Protein AF-A0A353G5P0-F1 (afdb_monomer_lite)

Foldseek 3Di:
DVVVVLVVQLVVVLVPDDPVPRDPDDDVVSSLVSVCVVVVHHSCLPDVLVVVLLVCQLVQLCVFQPPCNVVSVVVSVLLVCLSVVVDDPPDPSDDDDDDDDPPRCPVVSQVSNCVSNVHDDDDDDPVD

Radius of gyration: 19.67 Å; chains: 1; bounding box: 45×33×51 Å

Structure (mmCIF, N/CA/C/O backbone):
data_AF-A0A353G5P0-F1
#
_entry.id   AF-A0A353G5P0-F1
#
loop_
_atom_site.group_PDB
_atom_site.id
_atom_site.type_symbol
_atom_site.label_atom_id
_atom_site.label_alt_id
_atom_site.label_comp_id
_atom_site.label_asym_id
_atom_site.label_entity_id
_atom_site.label_seq_id
_atom_site.pdbx_PDB_ins_code
_atom_site.Cartn_x
_atom_site.Cartn_y
_atom_site.Cartn_z
_atom_site.occupancy
_atom_site.B_iso_or_equiv
_atom_site.auth_seq_id
_atom_site.auth_comp_id
_atom_site.auth_asym_id
_atom_site.auth_atom_id
_atom_site.pdbx_PDB_model_num
ATOM 1 N N . ASP A 1 1 ? 7.431 16.279 -27.664 1.00 72.00 1 ASP A N 1
ATOM 2 C CA . ASP A 1 1 ? 8.491 16.822 -26.790 1.00 72.00 1 ASP A CA 1
ATOM 3 C C . ASP A 1 1 ? 8.995 15.762 -25.824 1.00 72.00 1 ASP A C 1
ATOM 5 O O . ASP A 1 1 ? 9.958 15.106 -26.179 1.00 72.00 1 ASP A O 1
ATOM 9 N N . LYS A 1 2 ? 8.283 15.421 -24.739 1.00 84.31 2 LYS A N 1
ATOM 10 C CA . LYS A 1 2 ? 8.757 14.420 -23.750 1.00 84.31 2 LYS A CA 1
ATOM 11 C C . LYS A 1 2 ? 9.146 13.037 -24.297 1.00 84.31 2 LYS A C 1
ATOM 13 O O . LYS A 1 2 ? 10.014 12.382 -23.738 1.00 84.31 2 LYS A O 1
ATOM 18 N N . ALA A 1 3 ? 8.501 12.567 -25.367 1.00 86.25 3 ALA A N 1
ATOM 19 C CA . ALA A 1 3 ? 8.853 11.284 -25.983 1.00 86.25 3 ALA A CA 1
ATOM 20 C C . ALA A 1 3 ? 10.251 11.302 -26.629 1.00 86.25 3 ALA A C 1
ATOM 22 O O . ALA A 1 3 ? 10.928 10.280 -26.637 1.00 86.25 3 ALA A O 1
ATOM 23 N N . ILE A 1 4 ? 10.685 12.456 -27.145 1.00 91.94 4 ILE A N 1
ATOM 24 C CA . ILE A 1 4 ? 12.024 12.627 -27.718 1.00 91.94 4 ILE A CA 1
ATOM 25 C C . ILE A 1 4 ? 13.058 12.607 -26.591 1.00 91.94 4 ILE A C 1
ATOM 27 O O . ILE A 1 4 ? 14.039 11.882 -26.710 1.00 91.94 4 ILE A O 1
ATOM 31 N N . ASP A 1 5 ? 12.782 13.293 -25.477 1.00 90.62 5 ASP A N 1
ATOM 32 C CA . ASP A 1 5 ? 13.654 13.295 -24.293 1.00 90.62 5 ASP A CA 1
ATOM 33 C C . ASP A 1 5 ? 13.880 11.873 -23.758 1.00 90.62 5 ASP A C 1
ATOM 35 O O . ASP A 1 5 ? 15.003 11.486 -23.461 1.00 90.62 5 ASP A O 1
ATOM 39 N N . VAL A 1 6 ? 12.822 11.053 -23.696 1.00 91.94 6 VAL A N 1
ATOM 40 C CA . VAL A 1 6 ? 12.925 9.648 -23.265 1.00 91.94 6 VAL A CA 1
ATOM 41 C C . VAL A 1 6 ? 13.789 8.824 -24.224 1.00 91.94 6 VAL A C 1
ATOM 43 O O . VAL A 1 6 ? 14.572 7.987 -23.775 1.00 91.94 6 VAL A O 1
ATOM 46 N N . ILE A 1 7 ? 13.656 9.027 -25.538 1.00 91.50 7 ILE A N 1
ATOM 47 C CA . ILE A 1 7 ? 14.458 8.305 -26.537 1.00 91.50 7 ILE A CA 1
ATOM 48 C C . ILE A 1 7 ? 15.934 8.704 -26.429 1.00 91.50 7 ILE A C 1
ATOM 50 O 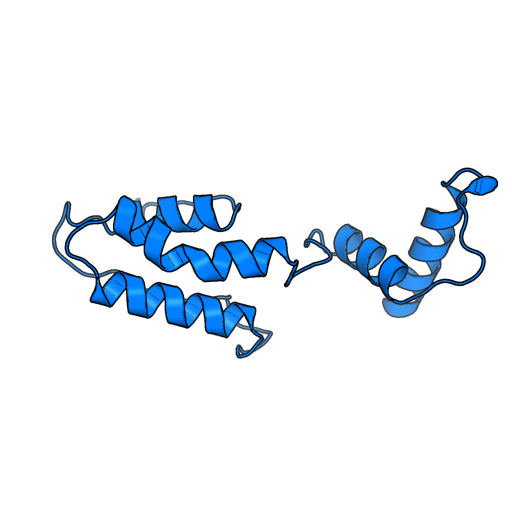O . ILE A 1 7 ? 16.795 7.821 -26.432 1.00 91.50 7 ILE A O 1
ATOM 54 N N . ASP A 1 8 ? 16.217 10.000 -26.304 1.00 93.06 8 ASP A N 1
ATOM 55 C CA . ASP A 1 8 ? 17.580 10.525 -26.196 1.00 93.06 8 ASP A CA 1
ATOM 56 C C . ASP A 1 8 ? 18.262 10.046 -24.909 1.00 93.06 8 ASP A C 1
ATOM 58 O O . ASP A 1 8 ? 19.330 9.434 -24.956 1.00 93.06 8 ASP A O 1
ATOM 62 N N . GLU A 1 9 ? 17.581 10.178 -23.768 1.00 93.00 9 GLU A N 1
ATOM 63 C CA . GLU A 1 9 ? 18.072 9.710 -22.469 1.00 93.00 9 GLU A CA 1
ATOM 64 C C . GLU A 1 9 ? 18.308 8.189 -22.469 1.00 93.00 9 GLU A C 1
ATOM 66 O O . GLU A 1 9 ? 19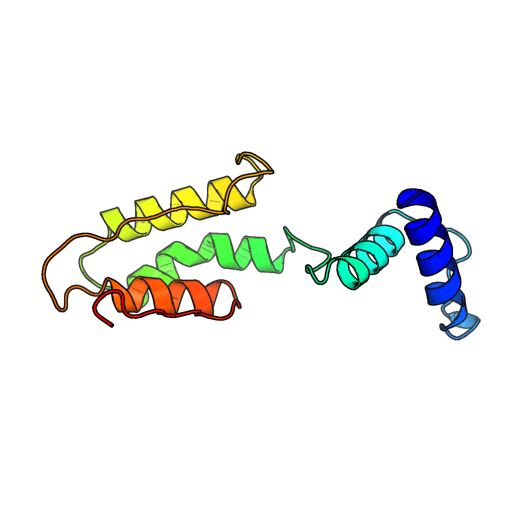.314 7.705 -21.950 1.00 93.00 9 GLU A O 1
ATOM 71 N N . THR A 1 10 ? 17.440 7.410 -23.129 1.00 93.50 10 THR A N 1
ATOM 72 C CA . THR A 1 10 ? 17.636 5.954 -23.265 1.00 93.50 10 THR A CA 1
ATOM 73 C C . THR A 1 10 ? 18.871 5.627 -24.108 1.00 93.50 10 THR A C 1
ATOM 75 O O . THR A 1 10 ? 19.627 4.705 -23.782 1.00 93.50 10 THR A O 1
ATOM 78 N N . GLY A 1 11 ? 19.107 6.383 -25.183 1.00 92.75 11 GLY A N 1
ATOM 79 C CA . GLY A 1 11 ? 20.314 6.268 -26.000 1.00 92.75 11 GLY A CA 1
ATOM 80 C C . GLY A 1 11 ? 21.579 6.620 -25.214 1.00 92.75 11 GLY A C 1
ATOM 81 O O . GLY A 1 11 ? 22.553 5.860 -25.233 1.00 92.75 11 GLY A O 1
ATOM 82 N N . ALA A 1 12 ? 21.546 7.723 -24.465 1.00 92.88 12 ALA A N 1
ATOM 83 C CA . ALA A 1 12 ? 22.635 8.161 -23.598 1.00 92.88 12 ALA A CA 1
ATOM 84 C C . ALA A 1 12 ? 22.947 7.122 -22.507 1.00 92.88 12 ALA A C 1
ATOM 86 O O . ALA A 1 12 ? 24.109 6.743 -22.328 1.00 92.88 12 ALA A O 1
ATOM 87 N N . ALA A 1 13 ? 21.921 6.568 -21.856 1.00 90.94 13 ALA A N 1
ATOM 88 C CA . ALA A 1 13 ? 22.066 5.521 -20.847 1.00 90.94 13 ALA A CA 1
ATOM 89 C C . ALA A 1 13 ? 22.770 4.264 -21.396 1.00 90.94 13 ALA A C 1
ATOM 91 O O . ALA A 1 13 ? 23.606 3.671 -20.712 1.00 90.94 13 ALA A O 1
ATOM 92 N N . GLN A 1 14 ? 22.514 3.876 -22.652 1.00 92.31 14 GLN A N 1
ATOM 93 C CA . GLN A 1 14 ? 23.246 2.777 -23.297 1.00 92.31 14 GLN A CA 1
ATOM 94 C C . GLN A 1 14 ? 24.716 3.118 -23.558 1.00 92.31 14 GLN A C 1
ATOM 96 O O . GLN A 1 14 ? 25.569 2.234 -23.481 1.00 92.31 14 GLN A O 1
ATOM 101 N N . MET A 1 15 ? 25.047 4.378 -23.838 1.00 90.62 15 MET A N 1
ATOM 102 C CA . MET A 1 15 ? 26.436 4.793 -24.068 1.00 90.62 15 MET A CA 1
ATOM 103 C C . MET A 1 15 ? 27.281 4.776 -22.790 1.00 90.62 15 MET A C 1
ATOM 105 O O . MET A 1 15 ? 28.491 4.543 -22.875 1.00 90.62 15 MET A O 1
ATOM 109 N N . LEU A 1 16 ? 26.653 4.922 -21.620 1.00 90.31 16 LEU A N 1
ATOM 110 C CA . LEU A 1 16 ? 27.305 4.770 -20.315 1.00 90.31 16 LEU A CA 1
ATOM 111 C C . LEU A 1 16 ? 27.693 3.315 -20.003 1.00 90.31 16 LEU A C 1
ATOM 113 O O . LEU A 1 16 ? 28.573 3.072 -19.176 1.00 90.31 16 LEU A O 1
ATOM 117 N N . LEU A 1 17 ? 27.080 2.333 -20.671 1.00 90.31 17 LEU A N 1
ATOM 118 C CA . LEU A 1 17 ? 27.443 0.929 -20.504 1.00 90.31 17 LEU A CA 1
ATOM 119 C C . LEU A 1 17 ? 28.740 0.591 -21.265 1.00 90.31 17 LEU A C 1
ATOM 121 O O . LEU A 1 17 ? 28.986 1.124 -22.357 1.00 90.31 17 LEU A O 1
ATOM 125 N N . PRO A 1 18 ? 29.555 -0.355 -20.751 1.00 93.31 18 PRO A N 1
ATOM 126 C CA . PRO A 1 18 ? 30.678 -0.915 -21.497 1.00 93.31 18 PRO A CA 1
ATOM 127 C C . PRO A 1 18 ? 30.216 -1.449 -22.853 1.00 93.31 18 PRO A C 1
ATOM 129 O O . PRO A 1 18 ? 29.136 -2.032 -22.943 1.00 93.31 18 PRO A O 1
ATOM 132 N N . VAL A 1 19 ? 31.050 -1.319 -23.890 1.00 89.62 19 VAL A N 1
ATOM 133 C CA . VAL A 1 19 ? 30.709 -1.699 -25.279 1.00 89.62 19 VAL A CA 1
ATOM 134 C C . VAL A 1 19 ? 30.140 -3.121 -25.380 1.00 89.62 19 VAL A C 1
ATOM 136 O O . VAL A 1 19 ? 29.203 -3.352 -26.136 1.00 89.62 19 VAL A O 1
ATOM 139 N N . SER A 1 20 ? 30.642 -4.054 -24.567 1.00 92.19 20 SER A N 1
ATOM 140 C CA . SER A 1 20 ? 30.178 -5.448 -24.511 1.00 92.19 20 SER A CA 1
ATOM 141 C C . SER A 1 20 ? 28.748 -5.635 -23.989 1.00 92.19 20 SER A C 1
ATOM 143 O O . SER A 1 20 ? 28.152 -6.681 -24.229 1.00 92.19 20 SER A O 1
ATOM 145 N N . ARG A 1 21 ? 28.194 -4.652 -23.271 1.00 89.19 21 ARG A N 1
ATOM 146 C CA . ARG A 1 21 ? 26.848 -4.683 -22.674 1.00 89.19 21 ARG A CA 1
ATOM 147 C C . ARG A 1 21 ? 25.852 -3.755 -23.369 1.00 89.19 21 ARG A C 1
ATOM 149 O O . ARG A 1 21 ? 24.677 -3.773 -23.009 1.00 89.19 21 ARG A O 1
ATOM 156 N N . ARG A 1 22 ? 26.296 -2.959 -24.346 1.00 91.31 22 ARG A N 1
ATOM 157 C CA . ARG A 1 22 ? 25.419 -2.058 -25.102 1.00 91.31 22 ARG A CA 1
ATOM 158 C C . ARG A 1 22 ? 24.462 -2.858 -25.968 1.00 91.31 22 ARG A C 1
ATOM 160 O O . ARG A 1 22 ? 24.874 -3.767 -26.693 1.00 91.31 22 ARG A O 1
ATOM 167 N N . ARG A 1 23 ? 23.188 -2.487 -25.942 1.00 87.06 23 ARG A N 1
ATOM 168 C CA . ARG A 1 23 ? 22.195 -3.063 -26.846 1.00 87.06 23 ARG A CA 1
ATOM 169 C C . ARG A 1 23 ? 22.189 -2.312 -28.171 1.00 87.06 23 ARG A C 1
ATOM 171 O O . ARG A 1 23 ? 22.172 -1.089 -28.204 1.00 87.06 23 ARG A O 1
ATOM 178 N N . LYS A 1 24 ? 22.193 -3.069 -29.272 1.00 86.19 24 LYS A N 1
ATOM 179 C CA . LYS A 1 24 ? 22.049 -2.520 -30.633 1.00 86.19 24 LYS A CA 1
ATOM 180 C C . LYS A 1 24 ? 20.600 -2.175 -30.977 1.00 86.19 24 LYS A C 1
ATOM 182 O O . LYS A 1 24 ? 20.370 -1.321 -31.821 1.00 86.19 24 LYS A O 1
ATOM 187 N N . LEU A 1 25 ? 19.647 -2.862 -30.346 1.00 91.19 25 LEU A N 1
ATOM 188 C CA . LEU A 1 25 ? 18.216 -2.638 -30.502 1.00 91.19 25 LEU A CA 1
ATOM 189 C C . LEU A 1 25 ? 17.637 -2.275 -29.136 1.00 91.19 25 LEU A C 1
ATOM 191 O O . LEU A 1 25 ? 17.807 -3.032 -28.178 1.00 91.19 25 LEU A O 1
ATOM 195 N N . ILE A 1 26 ? 16.977 -1.124 -29.070 1.00 91.00 26 ILE A N 1
ATOM 196 C CA . ILE A 1 26 ? 16.260 -0.660 -27.885 1.00 91.00 26 ILE A CA 1
ATOM 197 C C . ILE A 1 26 ? 14.852 -1.243 -27.936 1.00 91.00 26 ILE A C 1
ATOM 199 O O . ILE A 1 26 ? 14.169 -1.139 -28.953 1.00 91.00 26 ILE A O 1
ATOM 203 N N . THR A 1 27 ? 14.445 -1.887 -26.850 1.00 90.62 27 THR A N 1
ATOM 204 C CA . THR A 1 27 ? 13.112 -2.463 -26.671 1.00 90.62 27 THR A CA 1
ATOM 205 C C . THR A 1 27 ? 12.356 -1.699 -25.586 1.00 90.62 27 THR A C 1
ATOM 207 O O . THR A 1 27 ? 12.918 -0.838 -24.909 1.00 90.62 27 THR A O 1
ATOM 210 N N . GLU A 1 28 ? 11.079 -2.028 -25.389 1.00 87.94 28 GLU A N 1
ATOM 211 C CA . GLU A 1 28 ? 10.225 -1.414 -24.359 1.00 87.94 28 GLU A CA 1
ATOM 212 C C . GLU A 1 28 ? 10.869 -1.446 -22.964 1.00 87.94 28 GLU A C 1
ATOM 214 O O . GLU A 1 28 ? 10.763 -0.481 -22.217 1.00 87.94 28 GLU A O 1
ATOM 219 N N . LYS A 1 29 ? 11.650 -2.488 -22.651 1.00 85.75 29 LYS A N 1
ATOM 220 C CA . LYS A 1 29 ? 12.337 -2.638 -21.358 1.00 85.75 29 LYS A CA 1
ATOM 221 C C . LYS A 1 29 ? 13.324 -1.514 -21.056 1.00 85.75 29 LYS A C 1
ATOM 223 O O . LYS A 1 29 ? 13.449 -1.098 -19.910 1.00 85.75 29 LYS A O 1
ATOM 228 N N . GLU A 1 30 ? 14.070 -1.052 -22.054 1.00 88.50 30 GLU A N 1
ATOM 229 C CA . GLU A 1 30 ? 15.027 0.039 -21.861 1.00 88.50 30 GLU A CA 1
ATOM 230 C C . GLU A 1 30 ? 14.299 1.375 -21.689 1.00 88.50 30 GLU A C 1
ATOM 232 O O . GLU A 1 30 ? 14.680 2.176 -20.839 1.00 88.50 30 GLU A O 1
ATOM 237 N N . ILE A 1 31 ? 13.216 1.572 -22.445 1.00 89.56 31 ILE A N 1
ATOM 238 C CA . ILE A 1 31 ? 12.359 2.757 -22.351 1.00 89.56 31 ILE A CA 1
ATOM 239 C C . ILE A 1 31 ? 11.694 2.833 -20.969 1.00 89.56 31 ILE A C 1
ATOM 241 O O . ILE A 1 31 ? 11.708 3.889 -20.340 1.00 89.56 31 ILE A O 1
ATOM 245 N N . GLU A 1 32 ? 11.174 1.716 -20.456 1.00 85.12 32 GLU A N 1
ATOM 246 C CA . GLU A 1 32 ? 10.587 1.616 -19.113 1.00 85.12 32 GLU A CA 1
ATOM 247 C C . GLU A 1 32 ? 11.574 2.019 -18.013 1.00 85.12 32 GLU A C 1
ATOM 249 O O . GLU A 1 32 ? 11.211 2.768 -17.109 1.00 85.12 32 GLU A O 1
ATOM 254 N N . VAL A 1 33 ? 12.830 1.565 -18.088 1.00 85.44 33 VAL A N 1
ATOM 255 C CA . VAL A 1 33 ? 13.874 1.907 -1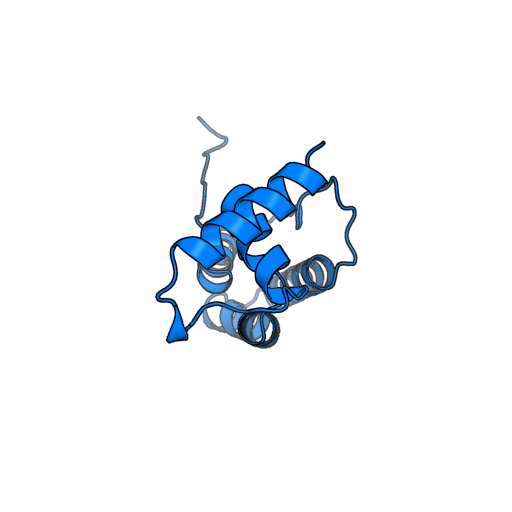7.103 1.00 85.44 33 VAL A CA 1
ATOM 256 C C . VAL A 1 33 ? 14.185 3.404 -17.111 1.00 85.44 33 VAL A C 1
ATOM 258 O O . VAL A 1 33 ? 14.318 4.021 -16.048 1.00 85.44 33 VAL A O 1
ATOM 261 N N . THR A 1 34 ? 14.279 4.004 -18.296 1.00 89.38 34 THR A N 1
ATOM 262 C CA . THR A 1 34 ? 14.509 5.443 -18.441 1.00 89.38 34 THR A CA 1
ATOM 263 C C . THR A 1 34 ? 13.332 6.242 -17.884 1.00 89.38 34 THR A C 1
ATOM 265 O O . THR A 1 34 ? 13.527 7.118 -17.041 1.00 89.38 34 THR A O 1
ATOM 268 N N . ILE A 1 35 ? 12.099 5.893 -18.269 1.00 86.69 35 ILE A N 1
ATOM 269 C CA . ILE A 1 35 ? 10.880 6.553 -17.775 1.00 86.69 35 ILE A CA 1
ATOM 270 C C . ILE A 1 35 ? 10.767 6.425 -16.255 1.00 86.69 35 ILE A C 1
ATOM 272 O O . ILE A 1 35 ? 10.457 7.406 -15.585 1.00 86.69 35 ILE A O 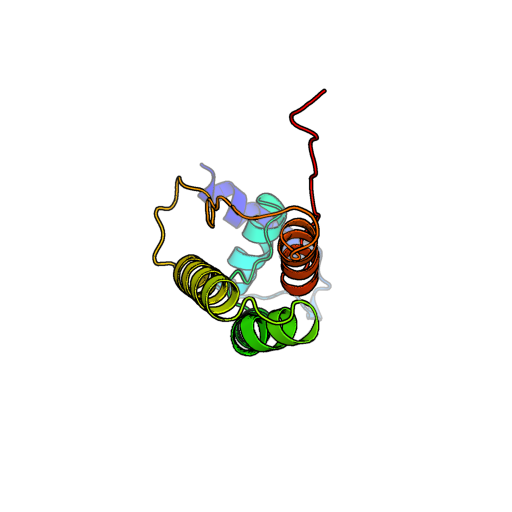1
ATOM 276 N N . ALA A 1 36 ? 11.058 5.251 -15.700 1.00 82.38 36 ALA A N 1
ATOM 277 C CA . ALA A 1 36 ? 11.045 5.011 -14.262 1.00 82.38 36 ALA A CA 1
ATOM 278 C C . ALA A 1 36 ? 12.003 5.932 -13.503 1.00 82.38 36 ALA A C 1
ATOM 280 O O . ALA A 1 36 ? 11.661 6.495 -12.461 1.00 82.38 36 ALA A O 1
ATOM 281 N N . THR A 1 37 ? 13.194 6.131 -14.065 1.00 82.44 37 THR A N 1
ATOM 282 C CA . THR A 1 37 ? 14.223 7.004 -13.499 1.00 82.44 37 THR A CA 1
ATOM 283 C C . THR A 1 37 ? 13.801 8.473 -13.587 1.00 82.44 37 THR A C 1
ATOM 285 O O . THR A 1 37 ? 13.866 9.190 -12.589 1.00 82.44 37 THR A O 1
ATOM 288 N N . MET A 1 38 ? 13.293 8.912 -14.745 1.00 82.56 38 MET A N 1
ATOM 289 C CA . MET A 1 38 ? 12.797 10.280 -14.956 1.00 82.56 38 MET A CA 1
ATOM 290 C C . MET A 1 38 ? 11.596 10.606 -14.059 1.00 82.56 38 MET A C 1
ATOM 292 O O . MET A 1 38 ? 11.514 11.697 -13.495 1.00 82.56 38 MET A O 1
ATOM 296 N N . ALA A 1 39 ? 10.667 9.660 -13.910 1.00 77.69 39 ALA A N 1
ATOM 297 C CA . ALA A 1 39 ? 9.452 9.821 -13.118 1.00 77.69 39 ALA A CA 1
ATOM 298 C C . ALA A 1 39 ? 9.660 9.551 -11.619 1.00 77.69 39 ALA A C 1
ATOM 300 O O . ALA A 1 39 ? 8.762 9.842 -10.833 1.00 77.69 39 ALA A O 1
ATOM 301 N N . ARG A 1 40 ? 10.820 9.005 -11.216 1.00 72.00 40 ARG A N 1
ATOM 302 C CA . ARG A 1 40 ? 11.100 8.499 -9.857 1.00 72.00 40 ARG A CA 1
ATOM 303 C C . ARG A 1 40 ? 10.056 7.487 -9.371 1.00 72.00 40 ARG A C 1
ATOM 305 O O . ARG A 1 40 ? 9.721 7.443 -8.190 1.00 72.00 40 ARG A O 1
ATOM 312 N N . ILE A 1 41 ? 9.540 6.680 -10.292 1.00 67.50 41 ILE A N 1
ATOM 313 C CA . ILE A 1 41 ? 8.567 5.620 -10.022 1.00 67.50 41 ILE A CA 1
ATOM 314 C C . ILE A 1 41 ? 9.202 4.307 -10.480 1.00 67.50 41 ILE A C 1
ATOM 316 O O . ILE A 1 41 ? 9.753 4.273 -11.576 1.00 67.50 41 ILE A O 1
ATOM 320 N N . PRO A 1 42 ? 9.144 3.218 -9.697 1.00 59.62 42 PRO A N 1
ATOM 321 C CA . PRO A 1 42 ? 9.683 1.928 -10.118 1.00 59.62 42 PRO A CA 1
ATOM 322 C C . PRO A 1 42 ? 9.115 1.478 -11.476 1.00 59.62 42 PRO A C 1
ATOM 324 O O . PRO A 1 42 ? 7.900 1.487 -11.672 1.00 59.62 42 PRO A O 1
ATOM 327 N N . ALA A 1 43 ? 9.989 1.036 -12.394 1.00 58.97 43 ALA A N 1
ATOM 328 C CA . ALA A 1 43 ? 9.634 0.631 -13.768 1.00 58.97 43 ALA A CA 1
ATOM 329 C C . ALA A 1 43 ? 8.570 -0.466 -13.831 1.00 58.97 43 ALA A C 1
ATOM 331 O O . ALA A 1 43 ? 7.827 -0.586 -14.798 1.00 58.97 43 ALA A O 1
ATOM 332 N N . LYS A 1 44 ? 8.494 -1.269 -12.775 1.00 55.69 44 LYS A N 1
ATOM 333 C CA . LYS A 1 44 ? 7.536 -2.349 -12.636 1.00 55.69 44 LYS A CA 1
ATOM 334 C C . LYS A 1 44 ? 6.492 -1.934 -11.619 1.00 55.69 44 LYS A C 1
ATOM 336 O O . LYS A 1 44 ? 6.629 -2.236 -10.444 1.00 55.69 44 LYS A O 1
ATOM 341 N N . THR A 1 45 ? 5.442 -1.256 -12.062 1.00 50.75 45 THR A N 1
ATOM 342 C CA . THR A 1 45 ? 4.270 -1.039 -11.198 1.00 50.75 45 THR A CA 1
ATOM 343 C C . THR A 1 45 ? 3.446 -2.327 -11.014 1.00 50.75 45 THR A C 1
ATOM 345 O O . THR A 1 45 ? 2.499 -2.334 -10.232 1.00 50.75 45 THR A O 1
ATOM 348 N N . VAL A 1 46 ? 3.839 -3.414 -11.702 1.00 50.81 46 VAL A N 1
ATOM 349 C CA . VAL A 1 46 ? 3.466 -4.811 -11.435 1.00 50.81 46 VAL A CA 1
ATOM 350 C C . VAL A 1 46 ? 4.702 -5.696 -11.676 1.00 50.81 46 VAL A C 1
ATOM 352 O O . VAL A 1 46 ? 4.882 -6.299 -12.735 1.00 50.81 46 VAL A O 1
ATOM 355 N N . SER A 1 47 ? 5.645 -5.705 -10.733 1.00 58.88 47 SER A N 1
ATOM 356 C CA . SER A 1 47 ? 6.684 -6.746 -10.710 1.00 58.88 47 SER A CA 1
ATOM 357 C C . SER A 1 47 ? 6.042 -8.082 -10.324 1.00 58.88 47 SER A C 1
ATOM 359 O O . SER A 1 47 ? 5.048 -8.087 -9.603 1.00 58.88 47 SER A O 1
ATOM 361 N N . LYS A 1 48 ? 6.645 -9.223 -10.693 1.00 57.56 48 LYS A N 1
ATOM 362 C CA . LYS A 1 48 ? 6.314 -10.511 -10.044 1.00 57.56 48 LYS A CA 1
ATOM 363 C C . LYS A 1 48 ? 6.377 -10.403 -8.511 1.00 57.56 48 LYS A C 1
ATOM 365 O O . LYS A 1 48 ? 5.658 -11.107 -7.816 1.00 57.56 48 LYS A O 1
ATOM 370 N N . ASP A 1 49 ? 7.216 -9.499 -8.008 1.00 68.56 49 ASP A N 1
ATOM 371 C CA . ASP A 1 49 ? 7.343 -9.202 -6.581 1.00 68.56 49 ASP A CA 1
ATOM 372 C C . ASP A 1 49 ? 6.105 -8.472 -6.031 1.00 68.56 49 ASP A C 1
ATOM 374 O O . ASP A 1 49 ? 5.591 -8.865 -4.990 1.00 68.56 49 ASP A O 1
ATOM 378 N N . ASP A 1 50 ? 5.559 -7.491 -6.762 1.00 71.94 50 ASP A N 1
ATOM 379 C CA . ASP A 1 50 ? 4.325 -6.784 -6.378 1.00 71.94 50 ASP A CA 1
ATOM 380 C C . ASP A 1 50 ? 3.120 -7.730 -6.388 1.00 71.94 50 ASP A C 1
ATOM 382 O O . ASP A 1 50 ? 2.256 -7.648 -5.520 1.00 71.94 50 ASP A O 1
ATOM 386 N N . GLU A 1 51 ? 3.061 -8.650 -7.351 1.00 80.25 51 GLU A N 1
ATOM 387 C CA . GLU A 1 51 ? 1.992 -9.647 -7.430 1.00 80.25 51 GLU A CA 1
ATOM 388 C C . GLU A 1 51 ? 2.003 -10.578 -6.207 1.00 80.25 51 GLU A C 1
ATOM 390 O O . GLU A 1 51 ? 0.954 -10.821 -5.610 1.00 80.25 51 GLU A O 1
ATOM 395 N N . MET A 1 52 ? 3.187 -11.028 -5.771 1.00 84.50 52 MET A N 1
ATOM 396 C CA . MET A 1 52 ? 3.328 -11.810 -4.536 1.00 84.50 52 MET A CA 1
ATOM 397 C C . MET A 1 52 ? 2.958 -11.002 -3.290 1.00 84.50 52 MET A C 1
ATOM 399 O O . MET A 1 52 ? 2.254 -11.518 -2.422 1.00 84.50 52 MET A O 1
ATOM 403 N N . VAL A 1 53 ? 3.401 -9.744 -3.197 1.00 85.44 53 VAL A N 1
ATOM 404 C CA . VAL A 1 53 ? 3.041 -8.852 -2.082 1.00 85.44 53 VAL A CA 1
ATOM 405 C C . VAL A 1 53 ? 1.525 -8.687 -2.011 1.00 85.44 53 VAL A C 1
ATOM 407 O O . VAL A 1 53 ? 0.927 -8.875 -0.956 1.00 85.44 53 VAL A O 1
ATOM 410 N N . LEU A 1 54 ? 0.868 -8.406 -3.138 1.00 88.75 54 LEU A N 1
ATOM 411 C CA . LEU A 1 54 ? -0.581 -8.220 -3.187 1.00 88.75 54 LEU A CA 1
ATOM 412 C C . LEU A 1 54 ? -1.351 -9.507 -2.886 1.00 88.75 54 LEU A C 1
ATOM 414 O O . LEU A 1 54 ? -2.405 -9.439 -2.251 1.00 88.75 54 LEU A O 1
ATOM 418 N N . ALA A 1 55 ? -0.842 -10.666 -3.306 1.00 89.62 55 ALA A N 1
ATOM 419 C CA . ALA A 1 55 ? -1.439 -11.958 -2.985 1.00 89.62 55 ALA A CA 1
ATOM 420 C C . ALA A 1 55 ? -1.444 -12.222 -1.470 1.00 89.62 55 ALA A C 1
ATOM 422 O O . ALA A 1 55 ? -2.452 -12.689 -0.939 1.00 89.62 55 ALA A O 1
ATOM 423 N N . ASN A 1 56 ? -0.361 -11.858 -0.777 1.00 91.75 56 ASN A N 1
ATOM 424 C CA . ASN A 1 56 ? -0.184 -12.117 0.654 1.00 91.75 56 ASN A CA 1
ATOM 425 C C . ASN A 1 56 ? -0.654 -10.972 1.566 1.00 91.75 56 ASN A C 1
ATOM 427 O O . ASN A 1 56 ? -0.809 -11.192 2.765 1.00 91.75 56 ASN A O 1
ATOM 431 N N . LEU A 1 57 ? -0.926 -9.780 1.021 1.00 93.31 57 LEU A N 1
ATOM 432 C CA . LEU A 1 57 ? -1.239 -8.560 1.778 1.00 93.31 57 LEU A CA 1
ATOM 433 C C . LEU A 1 57 ? -2.307 -8.769 2.860 1.00 93.31 57 LEU A C 1
ATOM 435 O O . LEU A 1 57 ? -2.161 -8.319 3.991 1.00 93.31 57 LEU A O 1
ATOM 439 N N . GLU A 1 58 ? -3.385 -9.464 2.517 1.00 95.44 58 GLU A N 1
ATOM 440 C CA . GLU A 1 58 ? -4.486 -9.708 3.446 1.00 95.44 58 GLU A CA 1
ATOM 441 C C . GLU A 1 58 ? -4.058 -10.597 4.620 1.00 95.44 58 GLU A C 1
ATOM 443 O O . GLU A 1 58 ? -4.368 -10.304 5.773 1.00 95.44 58 GLU A O 1
ATOM 448 N N . GLN A 1 59 ? -3.303 -11.661 4.334 1.00 94.56 59 GLN A N 1
ATOM 449 C CA . GLN A 1 59 ? -2.774 -12.566 5.349 1.00 94.56 59 GLN A CA 1
ATOM 450 C C . GLN A 1 59 ? -1.764 -11.850 6.254 1.00 94.56 59 GLN A C 1
ATOM 452 O O . GLN A 1 59 ? -1.800 -12.033 7.471 1.00 94.56 59 GLN A O 1
ATOM 457 N N . GLU A 1 60 ? -0.895 -11.015 5.681 1.00 93.69 60 GLU A N 1
ATOM 458 C CA . GLU A 1 60 ? 0.049 -10.198 6.445 1.00 93.69 60 GLU A CA 1
ATOM 459 C C . GLU A 1 60 ? -0.688 -9.254 7.395 1.00 93.69 60 GLU A C 1
ATOM 461 O O . GLU A 1 60 ? -0.408 -9.260 8.591 1.00 93.69 60 GLU A O 1
ATOM 466 N N . LEU A 1 61 ? -1.693 -8.518 6.911 1.00 95.00 61 LEU A N 1
ATOM 467 C CA . LEU A 1 61 ? -2.486 -7.610 7.744 1.00 95.00 61 LEU A CA 1
ATOM 468 C C . LEU A 1 61 ? -3.258 -8.350 8.850 1.00 95.00 61 LEU A C 1
ATOM 470 O O . LEU A 1 61 ? -3.272 -7.889 9.993 1.00 95.00 61 LEU A O 1
ATOM 474 N N . ARG A 1 62 ? -3.843 -9.519 8.554 1.00 95.62 62 ARG A N 1
ATOM 475 C CA . ARG A 1 62 ? -4.523 -10.363 9.559 1.00 95.62 62 ARG A CA 1
ATOM 476 C C . ARG A 1 62 ? -3.563 -10.941 10.605 1.00 95.62 62 ARG A C 1
ATOM 478 O O . ARG A 1 62 ? -3.989 -11.265 11.709 1.00 95.62 62 ARG A O 1
ATOM 485 N N . SER A 1 63 ? -2.270 -11.067 10.291 1.00 93.88 63 SER A N 1
ATOM 486 C CA . SER A 1 63 ? -1.267 -11.571 11.242 1.00 93.88 63 SER A CA 1
ATOM 487 C C . SER A 1 63 ? -0.910 -10.570 12.347 1.00 93.88 63 SER A C 1
ATOM 489 O O . SER A 1 63 ? -0.400 -10.974 13.392 1.00 93.88 63 SER A O 1
ATOM 491 N N . VAL A 1 64 ? -1.200 -9.284 12.133 1.00 93.12 64 VAL A N 1
ATOM 492 C CA . VAL A 1 64 ? -0.840 -8.170 13.027 1.00 93.12 64 VAL A CA 1
ATOM 493 C C . VAL A 1 64 ? -2.058 -7.448 13.603 1.00 93.12 64 VAL A C 1
ATOM 495 O O . VAL A 1 64 ? -1.991 -6.947 14.725 1.00 93.12 64 VAL A O 1
ATOM 498 N N . VAL A 1 65 ? -3.182 -7.415 12.881 1.00 94.62 65 VAL A N 1
ATOM 499 C CA . VAL A 1 65 ? -4.437 -6.811 13.345 1.00 94.62 65 VAL A CA 1
ATOM 500 C C . VAL A 1 65 ? -5.516 -7.881 13.462 1.00 94.62 65 VAL A C 1
ATOM 502 O O . VAL A 1 65 ? -6.019 -8.403 12.471 1.00 94.62 65 VAL A O 1
ATOM 505 N N . TYR A 1 66 ? -5.890 -8.181 14.704 1.00 94.25 66 TYR A N 1
ATOM 506 C CA . TYR A 1 66 ? -6.837 -9.243 15.036 1.00 94.25 66 TYR A CA 1
ATOM 507 C C . TYR A 1 66 ? -8.263 -8.709 15.208 1.00 94.25 66 TYR A C 1
ATOM 509 O O . TYR A 1 66 ? -8.474 -7.638 15.779 1.00 94.25 66 TYR A O 1
ATOM 517 N N . GLY A 1 67 ? -9.253 -9.486 14.758 1.00 94.56 67 GLY A N 1
ATOM 518 C CA . GLY A 1 67 ? -10.676 -9.186 14.961 1.00 94.56 67 GLY A CA 1
ATOM 519 C C . GLY A 1 67 ? -11.214 -8.025 14.119 1.00 94.56 67 GLY A C 1
ATOM 520 O O . GLY A 1 67 ? -12.215 -7.423 14.498 1.00 94.56 67 GLY A O 1
ATOM 521 N N . GLN A 1 68 ? -10.542 -7.686 13.014 1.00 96.12 68 GLN A N 1
ATOM 522 C CA . GLN A 1 68 ? -10.951 -6.658 12.043 1.00 96.12 68 GLN A CA 1
ATOM 523 C C . GLN A 1 68 ? -10.978 -7.228 10.611 1.00 96.12 68 GLN A C 1
ATOM 525 O O . GLN A 1 68 ? -10.619 -6.538 9.657 1.00 96.12 68 GLN A O 1
ATOM 530 N N . ASP A 1 69 ? -11.362 -8.501 10.466 1.00 95.12 69 ASP A N 1
ATOM 531 C CA . ASP A 1 69 ? -11.267 -9.260 9.211 1.00 95.12 69 ASP A CA 1
ATOM 532 C C . ASP A 1 69 ? -11.965 -8.557 8.037 1.00 95.12 69 ASP A C 1
ATOM 534 O O . ASP A 1 69 ? -11.331 -8.329 7.009 1.00 95.12 69 ASP A O 1
ATOM 538 N N . ASP A 1 70 ? -13.211 -8.111 8.221 1.00 95.38 70 ASP A N 1
ATOM 539 C CA . ASP A 1 70 ? -13.992 -7.437 7.172 1.00 95.38 70 ASP A CA 1
ATOM 540 C C . ASP A 1 70 ? -13.316 -6.148 6.673 1.00 95.38 70 ASP A C 1
ATOM 542 O O . ASP A 1 70 ? -13.302 -5.848 5.477 1.00 95.38 70 ASP A O 1
ATOM 546 N N . ALA A 1 71 ? -12.720 -5.372 7.586 1.00 95.50 71 ALA A N 1
ATOM 547 C CA . ALA A 1 71 ? -12.020 -4.138 7.238 1.00 95.50 71 ALA A CA 1
ATOM 548 C C . ALA A 1 71 ? -10.725 -4.425 6.464 1.00 95.50 71 ALA A C 1
ATOM 550 O O . ALA A 1 71 ? -10.396 -3.708 5.515 1.00 95.50 71 ALA A O 1
ATOM 551 N N . ILE A 1 72 ? -10.001 -5.478 6.854 1.00 96.31 72 ILE A N 1
ATOM 552 C CA . ILE A 1 72 ? -8.767 -5.914 6.194 1.00 96.31 72 ILE A CA 1
ATOM 553 C C . ILE A 1 72 ? -9.067 -6.469 4.798 1.00 96.31 72 ILE A C 1
ATOM 555 O O . ILE A 1 72 ? -8.360 -6.128 3.847 1.00 96.31 72 ILE A O 1
ATOM 559 N N . GLU A 1 73 ? -10.118 -7.273 4.651 1.00 96.06 73 GLU A N 1
ATOM 560 C CA . GLU A 1 73 ? -10.557 -7.825 3.368 1.00 96.06 73 GLU A CA 1
ATOM 561 C C . GLU A 1 73 ? -10.984 -6.710 2.402 1.00 96.06 73 GLU A C 1
ATOM 563 O O . GLU A 1 73 ? -10.517 -6.660 1.257 1.00 96.06 73 GLU A O 1
ATOM 568 N N . ALA A 1 74 ? -11.796 -5.755 2.874 1.00 95.38 74 ALA A N 1
ATOM 569 C CA . ALA A 1 74 ? -12.237 -4.613 2.075 1.00 95.38 74 ALA A CA 1
ATOM 570 C C . ALA A 1 74 ? -11.057 -3.744 1.608 1.00 95.38 74 ALA A C 1
ATOM 572 O O . ALA A 1 74 ? -10.966 -3.389 0.428 1.00 95.38 74 ALA A O 1
ATOM 573 N N . LEU A 1 75 ? -10.122 -3.436 2.513 1.00 95.19 75 LEU A N 1
ATOM 574 C CA . LEU A 1 75 ? -8.922 -2.663 2.196 1.00 95.19 75 LEU A CA 1
ATOM 575 C C . LEU A 1 75 ? -8.027 -3.398 1.190 1.00 95.19 75 LEU A C 1
ATOM 577 O O . LEU A 1 75 ? -7.627 -2.821 0.179 1.00 95.19 75 LEU A O 1
ATOM 581 N N . SER A 1 76 ? -7.743 -4.679 1.436 1.00 94.38 76 SER A N 1
ATOM 582 C CA . SER A 1 76 ? -6.885 -5.497 0.572 1.00 94.38 76 SER A CA 1
ATOM 583 C C . SER A 1 76 ? -7.471 -5.621 -0.834 1.00 94.38 76 SER A C 1
ATOM 585 O O . SER A 1 76 ? -6.750 -5.480 -1.822 1.00 94.38 76 SER A O 1
ATOM 587 N N . THR A 1 77 ? -8.787 -5.818 -0.939 1.00 93.19 77 THR A N 1
ATOM 588 C CA . THR A 1 77 ? -9.506 -5.884 -2.218 1.00 93.19 77 THR A CA 1
ATOM 589 C C . THR A 1 77 ? -9.407 -4.570 -2.988 1.00 93.19 77 THR A C 1
ATOM 591 O O . THR A 1 77 ? -9.048 -4.574 -4.167 1.00 93.19 77 THR A O 1
ATOM 594 N N . ALA A 1 78 ? -9.654 -3.433 -2.329 1.00 92.56 78 ALA A N 1
ATOM 595 C CA . ALA A 1 78 ? -9.558 -2.119 -2.962 1.00 92.56 78 ALA A CA 1
ATOM 596 C C . ALA A 1 78 ? -8.144 -1.836 -3.503 1.00 92.56 78 ALA A C 1
ATOM 598 O O . ALA A 1 78 ? -7.985 -1.340 -4.620 1.00 92.56 78 ALA A O 1
ATOM 599 N N . ILE A 1 79 ? -7.107 -2.215 -2.752 1.00 90.94 79 ILE A N 1
ATOM 600 C CA . ILE A 1 79 ? -5.708 -2.025 -3.155 1.00 90.94 79 ILE A CA 1
ATOM 601 C C . ILE A 1 79 ? -5.335 -2.922 -4.337 1.00 90.94 79 ILE A C 1
ATOM 603 O O . ILE A 1 79 ? -4.709 -2.443 -5.286 1.00 90.94 79 ILE A O 1
ATOM 607 N N . LYS A 1 80 ? -5.752 -4.196 -4.319 1.00 89.19 80 LYS A N 1
ATOM 608 C CA . LYS A 1 80 ? -5.561 -5.133 -5.438 1.00 89.19 80 LYS A CA 1
ATOM 609 C C . LYS A 1 80 ? -6.183 -4.580 -6.727 1.00 89.19 80 LYS A C 1
ATOM 611 O O . LYS A 1 80 ? -5.511 -4.540 -7.755 1.00 89.19 80 LYS A O 1
ATOM 616 N N . LEU A 1 81 ? -7.419 -4.073 -6.667 1.00 88.12 81 LEU A N 1
ATOM 617 C CA . LEU A 1 81 ? -8.101 -3.457 -7.816 1.00 88.12 81 LEU A CA 1
ATOM 618 C C . LEU A 1 81 ? -7.351 -2.228 -8.346 1.00 88.12 81 LEU A C 1
ATOM 620 O O . LEU A 1 81 ? -7.120 -2.105 -9.551 1.00 88.12 81 LEU A O 1
ATOM 624 N N . ALA A 1 82 ? -6.920 -1.339 -7.448 1.00 85.06 82 ALA A N 1
ATOM 625 C CA . ALA A 1 82 ? -6.186 -0.137 -7.824 1.00 85.06 82 ALA A CA 1
ATOM 626 C C . ALA A 1 82 ? -4.843 -0.452 -8.503 1.00 85.06 82 ALA A C 1
ATOM 628 O O . ALA A 1 82 ? -4.445 0.239 -9.445 1.00 85.06 82 ALA A O 1
ATOM 629 N N . ARG A 1 83 ? -4.155 -1.506 -8.047 1.00 81.62 83 ARG A N 1
ATOM 630 C CA . ARG A 1 83 ? -2.893 -1.989 -8.627 1.00 81.62 83 ARG A CA 1
ATOM 631 C C . ARG A 1 83 ? -3.083 -2.768 -9.927 1.00 81.62 83 ARG A C 1
ATOM 633 O O . ARG A 1 83 ? -2.216 -2.693 -10.787 1.00 81.62 83 ARG A O 1
ATOM 640 N N . ALA A 1 84 ? -4.238 -3.403 -10.124 1.00 81.88 84 ALA A N 1
ATOM 641 C CA . ALA A 1 84 ? -4.630 -4.018 -11.394 1.00 81.88 84 ALA A CA 1
ATOM 642 C C . ALA A 1 84 ? -4.996 -2.994 -12.492 1.00 81.88 84 ALA A C 1
ATOM 644 O O . ALA A 1 84 ? -5.403 -3.378 -13.586 1.00 81.88 84 ALA A O 1
ATOM 645 N N . GLY A 1 85 ? -4.880 -1.689 -12.217 1.00 79.69 85 GLY A N 1
ATOM 646 C CA . GLY A 1 85 ? -5.192 -0.630 -13.177 1.00 79.69 85 GLY A CA 1
ATOM 647 C C . GLY A 1 85 ? -6.682 -0.298 -13.277 1.00 79.69 85 GLY A C 1
ATOM 648 O O . GLY A 1 85 ? -7.062 0.540 -14.091 1.00 79.69 85 GLY A O 1
ATOM 649 N N . LEU A 1 86 ? -7.527 -0.877 -12.419 1.00 79.69 86 LEU A N 1
ATOM 650 C CA . LEU A 1 86 ? -8.959 -0.572 -12.333 1.00 79.69 86 LEU A CA 1
ATOM 651 C C . LEU A 1 86 ? -9.206 0.684 -11.481 1.00 79.69 86 LEU A C 1
ATOM 653 O O . LEU A 1 86 ? -10.048 0.697 -10.584 1.00 79.69 86 LEU A O 1
ATOM 657 N N . ARG A 1 87 ? -8.440 1.748 -11.747 1.00 80.38 87 ARG A N 1
ATOM 658 C CA . ARG A 1 87 ? -8.577 3.060 -11.103 1.00 80.38 87 ARG A CA 1
ATOM 659 C C . ARG A 1 87 ? -8.523 4.181 -12.128 1.00 80.38 87 ARG A C 1
ATOM 661 O O . ARG A 1 87 ? -7.927 4.051 -13.193 1.00 80.38 87 ARG A O 1
ATOM 668 N N . GLU A 1 88 ? -9.074 5.328 -11.760 1.00 80.88 88 GLU A N 1
ATOM 669 C CA . GLU A 1 88 ? -8.899 6.542 -12.549 1.00 80.88 88 GLU A CA 1
ATOM 670 C C . GLU A 1 88 ? -7.438 7.037 -12.466 1.00 80.88 88 GLU A C 1
ATOM 672 O O . GLU A 1 88 ? -6.903 7.161 -11.357 1.00 80.88 88 GLU A O 1
ATOM 677 N N . PRO A 1 89 ? -6.784 7.374 -13.598 1.00 77.38 89 PRO A N 1
ATOM 678 C CA . PRO A 1 89 ? -5.377 7.787 -13.614 1.00 77.38 89 PRO A CA 1
ATOM 679 C C . PRO A 1 89 ? -5.069 9.003 -12.730 1.00 77.38 89 PRO A C 1
ATOM 681 O O . PRO A 1 89 ? -4.014 9.057 -12.101 1.00 77.38 89 PRO A O 1
ATOM 684 N N . ASN A 1 90 ? -6.016 9.943 -12.646 1.00 85.31 90 ASN A N 1
ATOM 685 C CA . ASN A 1 90 ? -5.864 11.227 -11.952 1.00 85.31 90 ASN A CA 1
ATOM 686 C C . ASN A 1 90 ? -6.315 11.199 -10.480 1.00 85.31 90 ASN A C 1
ATOM 688 O O . ASN A 1 90 ? -6.394 12.250 -9.847 1.00 85.31 90 ASN A O 1
ATOM 692 N N . LYS A 1 91 ? -6.637 10.023 -9.931 1.00 86.25 91 LYS A N 1
ATOM 693 C CA . LYS A 1 91 ? -7.017 9.854 -8.523 1.00 86.25 91 LYS A CA 1
ATOM 694 C C . LYS A 1 91 ? -5.929 9.113 -7.739 1.00 86.25 91 LYS A C 1
ATOM 696 O O . LYS A 1 91 ? -5.134 8.390 -8.344 1.00 86.25 91 LYS A O 1
ATOM 701 N N . PRO A 1 92 ? -5.887 9.257 -6.401 1.00 88.12 92 PRO A N 1
ATOM 702 C CA . PRO A 1 92 ? -5.024 8.439 -5.553 1.00 88.12 92 PRO A CA 1
ATOM 703 C C . PRO A 1 92 ? -5.244 6.934 -5.767 1.00 88.12 92 PRO A C 1
ATOM 705 O O . PRO A 1 92 ? -6.300 6.516 -6.240 1.00 88.12 92 PRO A O 1
ATOM 708 N N . ILE A 1 93 ? -4.264 6.116 -5.361 1.00 84.69 93 ILE A N 1
ATOM 709 C CA . ILE A 1 93 ? -4.382 4.642 -5.365 1.00 84.69 93 ILE A CA 1
ATOM 710 C C . ILE A 1 93 ? -5.606 4.203 -4.549 1.00 84.69 93 ILE A C 1
ATOM 712 O O . ILE A 1 93 ? -6.317 3.288 -4.941 1.00 84.69 93 ILE A O 1
ATOM 716 N N . GLY A 1 94 ? -5.878 4.891 -3.444 1.00 88.81 94 GLY A N 1
ATOM 717 C CA . GLY A 1 94 ? -7.103 4.743 -2.678 1.00 88.81 94 GLY A CA 1
ATOM 718 C C . GLY A 1 94 ? -7.253 5.888 -1.687 1.00 88.81 94 GLY A C 1
ATOM 719 O O . GLY A 1 94 ? -6.277 6.555 -1.340 1.00 88.81 94 GLY A O 1
ATOM 720 N N . SER A 1 95 ? -8.486 6.127 -1.257 1.00 92.25 95 SER A N 1
ATOM 721 C CA . SER A 1 95 ? -8.813 7.064 -0.187 1.00 92.25 95 SER A CA 1
ATOM 722 C C . SER A 1 95 ? -9.718 6.333 0.791 1.00 92.25 95 SER A C 1
ATOM 724 O O . SER A 1 95 ? -10.776 5.838 0.406 1.00 92.25 95 SER A O 1
ATOM 726 N N . TYR A 1 96 ? -9.259 6.211 2.032 1.00 94.06 96 TYR A N 1
ATOM 727 C CA . TYR A 1 96 ? -9.885 5.370 3.043 1.00 94.06 96 TYR A CA 1
ATOM 728 C C . TYR A 1 96 ? -10.120 6.178 4.313 1.00 94.06 96 TYR A C 1
ATOM 730 O O . TYR A 1 96 ? -9.277 6.984 4.709 1.00 94.06 96 TYR A O 1
ATOM 738 N N . VAL A 1 97 ? -11.250 5.928 4.971 1.00 95.38 97 VAL A N 1
ATOM 739 C CA . VAL A 1 97 ? -11.559 6.469 6.296 1.00 95.38 97 VAL A CA 1
ATOM 740 C C . VAL A 1 97 ? -11.712 5.293 7.247 1.00 95.38 97 VAL A C 1
ATOM 742 O O . VAL A 1 97 ? -12.660 4.519 7.140 1.00 95.38 97 VAL A O 1
ATOM 745 N N . PHE A 1 98 ? -10.775 5.148 8.181 1.00 94.94 98 PHE A N 1
ATOM 746 C CA . PHE A 1 98 ? -10.879 4.144 9.234 1.00 94.94 98 PHE A CA 1
ATOM 747 C C . PHE A 1 98 ? -11.647 4.729 10.417 1.00 94.94 98 PHE A C 1
ATOM 749 O O . PHE A 1 98 ? -11.190 5.671 11.065 1.00 94.94 98 PHE A O 1
ATOM 756 N N . SER A 1 99 ? -12.809 4.151 10.713 1.00 94.69 99 SER A N 1
ATOM 757 C CA . SER A 1 99 ? -13.667 4.544 11.832 1.00 94.69 99 SER A CA 1
ATOM 758 C C . SER A 1 99 ? -13.753 3.424 12.866 1.00 94.69 99 SER A C 1
ATOM 760 O O . SER A 1 99 ? -13.648 2.250 12.526 1.00 94.69 99 SER A O 1
ATOM 762 N N . GLY A 1 100 ? -13.906 3.785 14.141 1.00 94.69 100 GLY A N 1
ATOM 763 C CA . GLY A 1 100 ? -14.052 2.837 15.248 1.00 94.69 100 GLY A CA 1
ATOM 764 C C . GLY A 1 100 ? -13.461 3.351 16.566 1.00 94.69 100 GLY A C 1
ATOM 765 O O . GLY A 1 100 ? -12.824 4.411 16.574 1.00 94.69 100 GLY A O 1
ATOM 766 N N . PRO A 1 101 ? -13.613 2.606 17.677 1.00 95.88 101 PRO A N 1
ATOM 767 C CA . PRO A 1 101 ? -13.076 2.974 18.991 1.00 95.88 101 PRO A CA 1
ATOM 768 C C . PRO A 1 101 ? -11.550 3.145 19.005 1.00 95.88 101 PRO A C 1
ATOM 770 O O . PRO A 1 101 ? -10.837 2.714 18.093 1.00 95.88 101 PRO A O 1
ATOM 773 N N . THR A 1 102 ? -11.009 3.793 20.033 1.00 94.06 102 THR A N 1
ATOM 774 C CA . THR A 1 102 ? -9.554 3.867 20.236 1.00 94.06 102 THR A CA 1
ATOM 775 C C . THR A 1 102 ? -8.974 2.472 20.506 1.00 94.06 102 THR A C 1
ATOM 777 O O . THR A 1 102 ? -9.655 1.590 21.017 1.00 94.06 102 THR A O 1
ATOM 780 N N . GLY A 1 103 ? -7.720 2.241 20.105 1.00 93.19 103 GLY A N 1
ATOM 781 C CA . GLY A 1 103 ? -7.014 0.982 20.388 1.00 93.19 103 GLY A CA 1
ATOM 782 C C . GLY A 1 103 ? -7.367 -0.228 19.510 1.00 93.19 103 GLY A C 1
ATOM 783 O O . GLY A 1 103 ? -6.725 -1.258 19.651 1.00 93.19 103 GLY A O 1
ATOM 784 N N . VAL A 1 104 ? -8.306 -0.122 18.562 1.00 95.19 104 VAL A N 1
ATOM 785 C CA . VAL A 1 104 ? -8.736 -1.260 17.708 1.00 95.19 104 VAL A CA 1
ATOM 786 C C . VAL A 1 104 ? -7.832 -1.551 16.498 1.00 95.19 104 VAL A C 1
ATOM 788 O O . VAL A 1 104 ? -8.195 -2.332 15.629 1.00 95.19 104 VAL A O 1
ATOM 791 N N . GLY A 1 105 ? -6.672 -0.895 16.392 1.00 95.25 105 GLY A N 1
ATOM 792 C CA . GLY A 1 105 ? -5.695 -1.179 15.330 1.00 95.25 105 GLY A CA 1
ATOM 793 C C . GLY A 1 105 ? -5.754 -0.293 14.079 1.00 95.25 105 GLY A C 1
ATOM 794 O O . GLY A 1 105 ? -4.961 -0.507 13.174 1.00 95.25 105 GLY A O 1
ATOM 795 N N . LYS A 1 106 ? -6.592 0.755 14.020 1.00 96.62 106 LYS A N 1
ATOM 796 C CA . LYS A 1 106 ? -6.679 1.670 12.850 1.00 96.62 106 LYS A CA 1
ATOM 797 C C . LYS A 1 106 ? -5.319 2.214 12.384 1.00 96.62 106 LYS A C 1
ATOM 799 O O . LYS A 1 106 ? -4.989 2.173 11.204 1.00 96.62 106 LYS A O 1
ATOM 804 N N . THR A 1 107 ? -4.523 2.721 13.326 1.00 95.44 107 THR A N 1
ATOM 805 C CA . THR A 1 107 ? -3.179 3.250 13.048 1.00 95.44 107 THR A CA 1
ATOM 806 C C . THR A 1 107 ? -2.197 2.139 12.686 1.00 95.44 107 THR A C 1
ATOM 808 O O . THR A 1 107 ? -1.277 2.367 11.907 1.00 95.44 107 THR A O 1
ATOM 811 N N . GLU A 1 108 ? -2.387 0.945 13.244 1.00 95.62 108 GLU A N 1
ATOM 812 C CA . GLU A 1 108 ? -1.518 -0.202 12.991 1.00 95.62 108 GLU A CA 1
ATOM 813 C C . GLU A 1 108 ? -1.718 -0.736 11.571 1.00 95.62 108 GLU A C 1
ATOM 815 O O . GLU A 1 108 ? -0.737 -0.907 10.857 1.00 95.62 108 GLU A O 1
ATOM 820 N N . VAL A 1 109 ? -2.968 -0.848 11.102 1.00 95.31 109 VAL A N 1
ATOM 821 C CA . VAL A 1 109 ? -3.283 -1.187 9.702 1.00 95.31 109 VAL A CA 1
ATOM 822 C C . VAL A 1 109 ? -2.555 -0.251 8.734 1.00 95.31 109 VAL A C 1
ATOM 824 O O . VAL A 1 109 ? -1.929 -0.717 7.788 1.00 95.31 109 VAL A O 1
ATOM 827 N N . ALA A 1 110 ? -2.588 1.065 8.974 1.00 94.69 110 ALA A N 1
ATOM 828 C CA . ALA A 1 110 ? -1.932 2.037 8.095 1.00 94.69 110 ALA A CA 1
ATOM 829 C C . ALA A 1 110 ? -0.400 1.872 8.054 1.00 94.69 110 ALA A C 1
ATOM 831 O O . ALA A 1 110 ? 0.202 1.959 6.984 1.00 94.69 110 ALA A O 1
ATOM 832 N N . LYS A 1 111 ? 0.232 1.609 9.206 1.00 95.06 111 LYS A N 1
ATOM 833 C CA . LYS A 1 111 ? 1.680 1.356 9.292 1.00 95.06 111 LYS A CA 1
ATOM 834 C C . LYS A 1 111 ? 2.080 0.068 8.586 1.00 95.06 111 LYS A C 1
ATOM 836 O O . LYS A 1 111 ? 3.032 0.070 7.812 1.00 95.0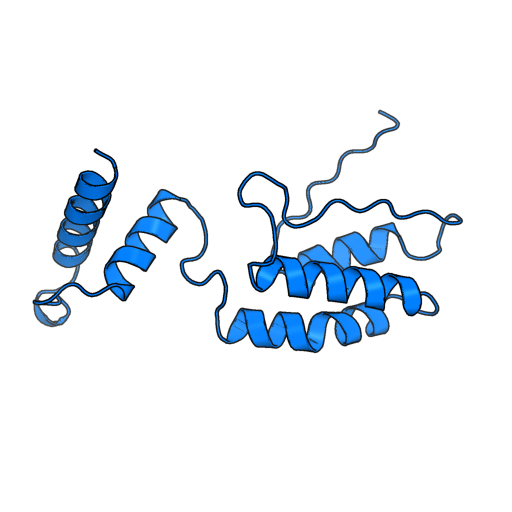6 111 LYS A O 1
ATOM 841 N N . GLN A 1 112 ? 1.345 -1.007 8.848 1.00 94.69 112 GLN A N 1
ATOM 842 C CA . GLN A 1 112 ? 1.621 -2.319 8.276 1.00 94.69 112 GLN A CA 1
ATOM 843 C C . GLN A 1 112 ? 1.416 -2.300 6.768 1.00 94.69 112 GLN A C 1
ATOM 845 O O . GLN A 1 112 ? 2.262 -2.788 6.030 1.00 94.69 112 GLN A O 1
ATOM 850 N N . LEU A 1 113 ? 0.380 -1.604 6.297 1.00 92.25 113 LEU A N 1
ATOM 851 C CA . LEU A 1 113 ? 0.167 -1.409 4.874 1.00 92.25 113 LEU A CA 1
ATOM 852 C C . LEU A 1 113 ? 1.344 -0.692 4.193 1.00 92.25 113 LEU A C 1
ATOM 854 O O . LEU A 1 113 ? 1.776 -1.111 3.122 1.00 92.25 113 LEU A O 1
ATOM 858 N N . ALA A 1 114 ? 1.871 0.376 4.799 1.00 91.88 114 ALA A N 1
ATOM 859 C CA . ALA A 1 114 ? 3.033 1.081 4.258 1.00 91.88 114 ALA A CA 1
ATOM 860 C C . ALA A 1 114 ? 4.273 0.170 4.204 1.00 91.88 114 ALA A C 1
ATOM 862 O O . ALA A 1 114 ? 4.969 0.142 3.189 1.00 91.88 114 ALA A O 1
ATOM 863 N N . SER A 1 115 ? 4.490 -0.627 5.257 1.00 90.50 115 SER A N 1
ATOM 864 C CA . SER A 1 115 ? 5.576 -1.608 5.332 1.00 90.50 115 SER A CA 1
ATOM 865 C C . SER A 1 115 ? 5.459 -2.690 4.254 1.00 90.50 115 SER A C 1
ATOM 867 O O . SER A 1 115 ? 6.413 -2.894 3.506 1.00 90.50 115 SER A O 1
ATOM 869 N N . SER A 1 116 ? 4.298 -3.341 4.120 1.00 88.31 116 SER A N 1
ATOM 870 C CA . SER A 1 116 ? 4.065 -4.392 3.118 1.00 88.31 116 SER A CA 1
ATOM 871 C C . SER A 1 116 ? 4.217 -3.870 1.689 1.00 88.31 116 SER A C 1
ATOM 873 O O . SER A 1 116 ? 4.776 -4.549 0.835 1.00 88.31 116 SER A O 1
ATOM 875 N N . LEU A 1 117 ? 3.762 -2.642 1.417 1.00 85.81 117 LEU A N 1
ATOM 876 C CA . LEU A 1 117 ? 3.894 -2.019 0.096 1.00 85.81 117 LEU A CA 1
ATOM 877 C C . LEU A 1 117 ? 5.280 -1.404 -0.163 1.00 85.81 117 LEU A C 1
ATOM 879 O O . LEU A 1 117 ? 5.512 -0.904 -1.265 1.00 85.81 117 LEU A O 1
ATOM 883 N N . GLY A 1 118 ? 6.182 -1.402 0.824 1.00 86.38 118 GLY A N 1
ATOM 884 C CA . GLY A 1 118 ? 7.521 -0.825 0.701 1.00 86.38 118 GLY A CA 1
ATOM 885 C C . GLY A 1 118 ? 7.523 0.689 0.462 1.00 86.38 118 GLY A C 1
ATOM 886 O O . GLY A 1 118 ? 8.387 1.192 -0.256 1.00 86.38 118 GLY A O 1
ATOM 887 N N . VAL A 1 119 ? 6.550 1.417 1.021 1.00 86.12 119 VAL A N 1
ATOM 888 C CA . VAL A 1 119 ? 6.406 2.874 0.859 1.00 86.12 119 VAL A CA 1
ATOM 889 C C . VAL A 1 119 ? 6.592 3.614 2.181 1.00 86.12 119 VAL A C 1
ATOM 891 O O . VAL A 1 119 ? 6.348 3.081 3.261 1.00 86.12 119 VAL A O 1
ATOM 894 N N . GLU A 1 120 ? 7.009 4.875 2.100 1.00 91.75 120 GLU A N 1
ATOM 895 C CA . GLU A 1 120 ? 7.135 5.738 3.273 1.00 91.75 120 GLU A CA 1
ATOM 896 C C . GLU A 1 120 ? 5.754 6.112 3.842 1.00 91.75 120 GLU A C 1
ATOM 898 O O . GLU A 1 120 ? 4.851 6.517 3.105 1.00 91.75 120 GLU A O 1
ATOM 903 N N . LEU A 1 121 ? 5.594 6.015 5.167 1.00 95.12 121 LEU A N 1
ATOM 904 C CA . LEU A 1 121 ? 4.397 6.491 5.861 1.00 95.12 121 LEU A CA 1
ATOM 905 C C . LEU A 1 121 ? 4.551 7.967 6.241 1.00 95.12 121 LEU A C 1
ATOM 907 O O . LEU A 1 121 ? 5.203 8.299 7.231 1.00 95.12 121 LEU A O 1
ATOM 911 N N . GLN A 1 122 ? 3.867 8.841 5.510 1.00 95.75 122 GLN A N 1
ATOM 912 C CA . GLN A 1 122 ? 3.716 10.243 5.892 1.00 95.75 122 GLN A CA 1
ATOM 913 C C . GLN A 1 122 ? 2.541 10.393 6.862 1.00 95.75 122 GLN A C 1
ATOM 915 O O . GLN A 1 122 ? 1.419 9.983 6.560 1.00 95.75 122 GLN A O 1
ATOM 920 N N . ARG A 1 123 ? 2.794 10.970 8.043 1.00 95.75 123 ARG A N 1
ATOM 921 C CA . ARG A 1 123 ? 1.795 11.111 9.109 1.00 95.75 123 ARG A CA 1
ATOM 922 C C . ARG A 1 123 ? 1.653 12.567 9.526 1.00 95.75 123 ARG A C 1
ATOM 924 O O . ARG A 1 123 ? 2.629 13.184 9.935 1.00 95.75 123 ARG A O 1
ATOM 931 N N . PHE A 1 124 ? 0.416 13.045 9.508 1.00 96.62 124 PHE A N 1
ATOM 932 C CA . PHE A 1 124 ? 0.015 14.354 10.009 1.00 96.62 124 PHE A CA 1
ATOM 933 C C . PHE A 1 124 ? -1.004 14.146 11.129 1.00 96.62 124 PHE A C 1
ATOM 935 O O . PHE A 1 124 ? -1.931 13.346 10.966 1.00 96.62 124 PHE A O 1
ATOM 942 N N . ASP A 1 125 ? -0.812 14.814 12.264 1.00 95.12 125 ASP A N 1
ATOM 943 C CA . ASP A 1 125 ? -1.840 14.889 13.299 1.00 95.12 125 ASP A CA 1
ATOM 944 C C . ASP A 1 125 ? -2.839 15.976 12.892 1.00 95.12 125 ASP A C 1
ATOM 946 O O . ASP A 1 125 ? -2.441 17.082 12.553 1.00 95.12 125 ASP A O 1
ATOM 950 N N . MET A 1 126 ? -4.129 15.644 12.851 1.00 94.69 126 MET A N 1
ATOM 951 C CA . MET A 1 126 ? -5.180 16.587 12.441 1.00 94.69 126 MET A CA 1
ATOM 952 C C . MET A 1 126 ? -5.644 17.488 13.595 1.00 94.69 126 MET A C 1
ATOM 954 O O . MET A 1 126 ? -6.524 18.322 13.394 1.00 94.69 126 MET A O 1
ATOM 958 N N . SER A 1 127 ? -5.142 17.255 14.812 1.00 93.19 127 SER A N 1
ATOM 959 C CA . SER A 1 127 ? -5.456 18.060 15.996 1.00 93.19 127 SER A CA 1
ATOM 960 C C . SER A 1 127 ? -4.468 19.202 16.253 1.00 93.19 127 SER A C 1
ATOM 962 O O . SER A 1 127 ? -4.773 20.072 17.071 1.00 93.19 127 SER A O 1
ATOM 964 N N . GLU A 1 128 ? -3.331 19.206 15.552 1.00 79.25 128 GLU A N 1
ATOM 965 C CA . GLU A 1 128 ? -2.354 20.305 15.502 1.00 79.25 128 GLU A CA 1
ATOM 966 C C . GLU A 1 128 ? -2.664 21.264 14.343 1.00 79.25 128 GLU A C 1
ATOM 968 O O . GLU A 1 128 ? -2.518 22.491 14.554 1.00 79.25 128 GLU A O 1
#

pLDDT: mean 87.83, std 9.8, range [50.75, 96.62]

Sequence (128 aa):
DKAIDVIDETGAAQMLLP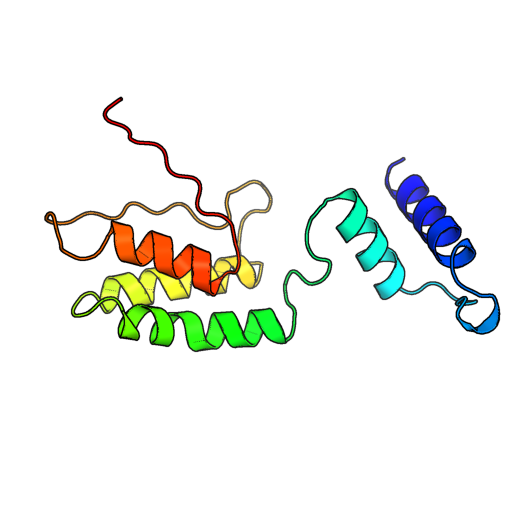VSRRRKLITEKEIEVTIATMARIPAKTVSKDDEMVLANLEQELRSVVYGQDDAIEALSTAIKLARAGLREPNKPIGSYVFSGPTGVGKTEVAKQLASSLGVELQRFDMSE

Secondary structure (DSSP, 8-state):
-HHHHHHHHHHHHHHTS-GGG--SS--HHHHHHHHHHHHTS-S-TT-HHHHHHHHHHHHHHHHHS-S-HHHHHHHHHHHHHHHTT-S-TTS-S------S-TTSSHHHHHHHHHHHTT-------TT-